Protein AF-A0A5C9BNY2-F1 (afdb_monomer_lite)

Sequence (68 aa):
MKLQVKLLGTKEAAKRLGLTERRVRVFCEEGRLGTLVSGQWLITEAELRVFRLNPPGRPKGRRRKKRV

pLDDT: mean 84.42, std 13.94, range [41.88, 95.69]

Foldseek 3Di:
DDPPFDWDFLVRLCVVLVHDSVQSVLCVVVVNAADQDPNTGTGTPVSSVVCNVPPDPDRDPPPPPPPD

Radius of gyration: 13.28 Å; chains: 1; bounding box: 28×33×38 Å

Secondary structure (DSSP, 8-state):
------EE-HHHHHHHHT--HHHHHHHHHTTSS-EEETTEEEEEHHHHHHHHHSPPPPP---------

Structure (mmCIF, N/CA/C/O backbone):
data_AF-A0A5C9BNY2-F1
#
_entry.id   AF-A0A5C9BNY2-F1
#
loop_
_atom_site.group_PDB
_atom_site.id
_atom_site.type_symbol
_atom_site.label_atom_id
_atom_site.label_alt_id
_atom_site.label_comp_id
_atom_site.label_asym_id
_atom_site.label_entity_id
_atom_site.label_seq_id
_atom_site.pdbx_PDB_ins_code
_atom_site.Cartn_x
_atom_site.Cartn_y
_atom_site.Cartn_z
_atom_site.occupancy
_atom_site.B_iso_or_equiv
_atom_site.auth_seq_id
_atom_site.auth_comp_id
_atom_site.auth_asym_id
_atom_site.auth_atom_id
_atom_site.pdbx_PDB_model_num
ATOM 1 N N . MET A 1 1 ? -16.153 -11.983 17.441 1.00 41.88 1 MET A N 1
ATOM 2 C CA . MET A 1 1 ? -14.791 -11.832 16.879 1.00 41.88 1 MET A CA 1
ATOM 3 C C . MET A 1 1 ? -14.547 -10.356 16.586 1.00 41.88 1 MET A C 1
ATOM 5 O O . MET A 1 1 ? -15.318 -9.780 15.831 1.00 41.88 1 MET A O 1
ATOM 9 N N . LYS A 1 2 ? -13.552 -9.712 17.216 1.00 46.09 2 LYS A N 1
ATOM 10 C CA . LYS A 1 2 ? -13.193 -8.316 16.904 1.00 46.09 2 LYS A CA 1
ATOM 11 C C . LYS A 1 2 ? -12.465 -8.293 15.558 1.00 46.09 2 LYS A C 1
ATOM 13 O O . LYS A 1 2 ? -11.331 -8.752 15.478 1.00 46.09 2 LYS A O 1
ATOM 18 N N . LEU A 1 3 ? -13.105 -7.762 14.520 1.00 50.78 3 LEU A N 1
ATOM 19 C CA . LEU A 1 3 ? -12.419 -7.349 13.296 1.00 50.78 3 LEU A CA 1
ATOM 20 C C . LEU A 1 3 ? -11.592 -6.108 13.643 1.00 50.78 3 LEU A C 1
ATOM 22 O O . LEU A 1 3 ? -12.074 -4.983 13.563 1.00 50.78 3 LEU A O 1
ATOM 26 N N . GLN A 1 4 ? -10.362 -6.307 14.116 1.00 57.88 4 GLN A N 1
ATOM 27 C CA . GLN A 1 4 ? -9.409 -5.208 14.196 1.00 57.88 4 GLN A CA 1
ATOM 28 C C . GLN A 1 4 ? -9.080 -4.796 12.764 1.00 57.88 4 GLN A C 1
ATOM 30 O O . GLN A 1 4 ? -8.365 -5.498 12.050 1.00 57.88 4 GLN A O 1
ATOM 35 N N . VAL A 1 5 ? -9.644 -3.672 12.330 1.00 69.06 5 VAL A N 1
ATOM 36 C CA . VAL A 1 5 ? -9.321 -3.070 11.039 1.00 69.06 5 VAL A CA 1
ATOM 37 C C . VAL A 1 5 ? -7.926 -2.472 11.172 1.00 69.06 5 VAL A C 1
ATOM 39 O O . VAL A 1 5 ? -7.753 -1.318 11.558 1.00 69.06 5 VAL A O 1
ATOM 42 N N . LYS A 1 6 ? -6.903 -3.298 10.940 1.00 84.38 6 LYS A N 1
ATOM 43 C CA . LYS A 1 6 ? -5.524 -2.831 10.941 1.00 84.38 6 LYS A CA 1
ATOM 44 C C . LYS A 1 6 ? -5.281 -2.055 9.652 1.00 84.38 6 LYS A C 1
ATOM 46 O O . LYS A 1 6 ? -5.309 -2.626 8.560 1.00 84.38 6 LYS A O 1
ATOM 51 N N . LEU A 1 7 ? -5.078 -0.752 9.808 1.00 90.38 7 LEU A N 1
ATOM 52 C CA . LEU A 1 7 ? -4.691 0.154 8.736 1.00 90.38 7 LEU A CA 1
ATOM 53 C C . LEU A 1 7 ? -3.172 0.154 8.619 1.00 90.38 7 LEU A C 1
ATOM 55 O O . LEU A 1 7 ? -2.464 0.330 9.609 1.00 90.38 7 LEU A O 1
ATOM 59 N N . LEU A 1 8 ? -2.688 -0.078 7.408 1.00 92.69 8 LEU A N 1
ATOM 60 C CA . LEU A 1 8 ? -1.275 -0.198 7.088 1.00 92.69 8 LEU A CA 1
ATOM 61 C C . LEU A 1 8 ? -0.898 0.911 6.112 1.00 92.69 8 LEU A C 1
ATOM 63 O O . LEU A 1 8 ? -1.643 1.216 5.179 1.00 92.69 8 LEU A O 1
ATOM 67 N N . GLY A 1 9 ? 0.287 1.482 6.306 1.00 93.94 9 GLY A N 1
ATOM 68 C CA . GLY A 1 9 ? 0.884 2.395 5.334 1.00 93.94 9 GLY A CA 1
ATOM 69 C C . GLY A 1 9 ? 1.540 1.654 4.164 1.00 93.94 9 GLY A C 1
ATOM 70 O O . GLY A 1 9 ? 1.759 0.438 4.202 1.00 93.94 9 GLY A O 1
ATOM 71 N N . THR A 1 10 ? 1.962 2.399 3.140 1.00 95.00 10 THR A N 1
ATOM 72 C CA . THR A 1 10 ? 2.653 1.858 1.950 1.00 95.00 10 THR A CA 1
ATOM 73 C C . THR A 1 10 ? 3.889 1.034 2.295 1.00 95.00 10 THR A C 1
ATOM 75 O O . THR A 1 10 ? 4.112 -0.024 1.707 1.00 95.00 10 THR A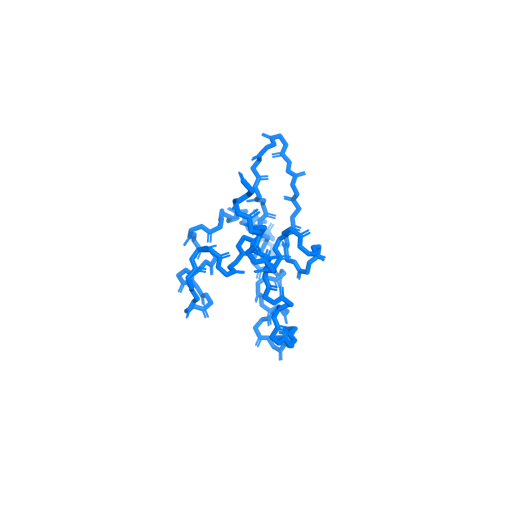 O 1
ATOM 78 N N . LYS A 1 11 ? 4.684 1.489 3.269 1.00 95.69 11 LYS A N 1
ATOM 79 C CA . LYS A 1 11 ? 5.914 0.817 3.711 1.00 95.69 11 LYS A CA 1
ATOM 80 C C . LYS A 1 11 ? 5.644 -0.546 4.350 1.00 95.69 11 LYS A C 1
ATOM 82 O O . LYS A 1 11 ? 6.385 -1.500 4.121 1.00 95.69 11 LYS A O 1
ATOM 87 N N . GLU A 1 12 ? 4.590 -0.654 5.151 1.00 94.69 12 GLU A N 1
ATOM 88 C CA . GLU A 1 12 ? 4.223 -1.910 5.808 1.00 94.69 12 GLU A CA 1
ATOM 89 C C . GLU A 1 12 ? 3.582 -2.884 4.823 1.00 94.69 12 GLU A C 1
ATOM 91 O O . GLU A 1 12 ? 3.955 -4.059 4.783 1.00 94.69 12 GLU A O 1
ATOM 96 N N . ALA A 1 13 ? 2.686 -2.384 3.968 1.00 94.50 13 ALA A N 1
ATOM 97 C CA . ALA A 1 13 ? 2.101 -3.158 2.881 1.00 94.50 13 ALA A CA 1
ATOM 98 C C . ALA A 1 13 ? 3.182 -3.724 1.944 1.00 94.50 13 ALA A C 1
ATOM 100 O O . ALA A 1 13 ? 3.129 -4.895 1.576 1.00 94.50 13 ALA A O 1
ATOM 101 N N . ALA A 1 14 ? 4.212 -2.934 1.630 1.00 95.38 14 ALA A N 1
ATOM 102 C CA . ALA A 1 14 ? 5.348 -3.358 0.815 1.00 95.38 14 ALA A CA 1
ATOM 103 C C . ALA A 1 14 ? 6.091 -4.555 1.419 1.00 95.38 14 ALA A C 1
ATOM 105 O O . ALA A 1 14 ? 6.306 -5.552 0.727 1.00 95.38 14 ALA A O 1
ATOM 106 N N . LYS A 1 15 ? 6.403 -4.504 2.721 1.00 95.62 15 LYS A N 1
ATOM 107 C CA . LYS A 1 15 ? 7.033 -5.628 3.432 1.00 95.62 15 LYS A CA 1
ATOM 108 C C . LYS A 1 15 ? 6.169 -6.887 3.383 1.00 95.62 15 LYS A C 1
ATOM 110 O O . LYS A 1 15 ? 6.686 -7.969 3.135 1.00 95.62 15 LYS A O 1
ATOM 115 N N . ARG A 1 16 ? 4.856 -6.747 3.585 1.00 93.56 16 ARG A N 1
ATOM 116 C CA . ARG A 1 16 ? 3.917 -7.881 3.596 1.00 93.56 16 ARG A CA 1
ATOM 117 C C . ARG A 1 16 ? 3.690 -8.497 2.215 1.00 93.56 16 ARG A C 1
ATOM 119 O O . ARG A 1 16 ? 3.469 -9.701 2.123 1.00 93.56 16 ARG A O 1
ATOM 126 N N . LEU A 1 17 ? 3.747 -7.688 1.159 1.00 90.75 17 LEU A N 1
ATOM 127 C CA . LEU A 1 17 ? 3.612 -8.142 -0.229 1.00 90.75 17 LEU A CA 1
ATOM 128 C C . LEU A 1 17 ? 4.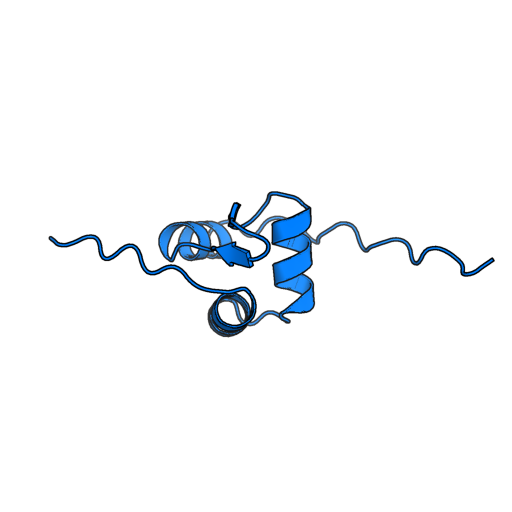933 -8.606 -0.852 1.00 90.75 17 LEU A C 1
ATOM 130 O O . LEU A 1 17 ? 4.911 -9.154 -1.950 1.00 90.75 17 LEU A O 1
ATOM 134 N N . GLY A 1 18 ? 6.076 -8.358 -0.205 1.00 93.25 18 GLY A N 1
ATOM 135 C CA . GLY A 1 18 ? 7.389 -8.591 -0.811 1.00 93.25 18 GLY A CA 1
ATOM 136 C C . GLY A 1 18 ? 7.655 -7.678 -2.016 1.00 93.25 18 GLY A C 1
ATOM 137 O O . GLY A 1 18 ? 8.318 -8.075 -2.971 1.00 93.25 18 GLY A O 1
ATOM 138 N N . LEU A 1 19 ? 7.104 -6.460 -2.006 1.00 91.75 19 LEU A N 1
ATOM 139 C CA . LEU A 1 19 ? 7.250 -5.474 -3.078 1.00 91.75 19 LEU A CA 1
ATOM 140 C C . LEU A 1 19 ? 8.052 -4.263 -2.600 1.00 91.75 19 LEU A C 1
ATOM 142 O O . LEU A 1 19 ? 8.204 -4.021 -1.407 1.00 91.75 19 LEU A O 1
ATOM 146 N N . THR A 1 20 ? 8.531 -3.448 -3.539 1.00 93.75 20 THR A N 1
ATOM 147 C CA . THR A 1 20 ? 9.087 -2.135 -3.194 1.00 93.75 20 THR A CA 1
ATOM 148 C C . THR A 1 20 ? 7.967 -1.160 -2.846 1.00 93.75 20 THR A C 1
ATOM 150 O O . THR A 1 20 ? 6.901 -1.175 -3.465 1.00 93.75 20 THR A O 1
ATOM 153 N N . GLU A 1 21 ? 8.225 -0.249 -1.907 1.00 94.50 21 GLU A N 1
ATOM 154 C CA . GLU A 1 21 ? 7.259 0.787 -1.514 1.00 94.50 21 GLU A CA 1
ATOM 155 C C . GLU A 1 21 ? 6.791 1.625 -2.709 1.00 94.50 21 GLU A C 1
ATOM 157 O O . GLU A 1 21 ? 5.606 1.914 -2.857 1.00 94.50 21 GLU A O 1
ATOM 162 N N . ARG A 1 22 ? 7.707 1.931 -3.634 1.00 92.12 22 ARG A N 1
ATOM 163 C CA . ARG A 1 22 ? 7.380 2.607 -4.892 1.00 92.12 22 ARG A CA 1
ATOM 164 C C . ARG A 1 22 ? 6.323 1.851 -5.697 1.00 92.12 22 ARG A C 1
ATOM 166 O O . ARG A 1 22 ? 5.446 2.481 -6.274 1.00 92.12 22 ARG A O 1
ATOM 173 N N . ARG A 1 23 ? 6.419 0.521 -5.779 1.00 90.88 23 ARG A N 1
ATOM 174 C CA . ARG A 1 23 ? 5.476 -0.297 -6.549 1.00 90.88 23 ARG A CA 1
ATOM 175 C C . ARG A 1 23 ? 4.108 -0.340 -5.877 1.00 90.88 23 ARG A C 1
ATOM 177 O O . ARG A 1 23 ? 3.112 -0.202 -6.574 1.00 90.88 23 ARG A O 1
ATOM 184 N N . VAL A 1 24 ? 4.071 -0.437 -4.548 1.00 93.38 24 VAL A N 1
ATOM 185 C CA . VAL A 1 24 ? 2.831 -0.303 -3.765 1.00 93.38 24 VAL A CA 1
ATOM 186 C C . VAL A 1 24 ? 2.185 1.055 -4.013 1.00 93.38 24 VAL A C 1
ATOM 188 O O . VAL A 1 24 ? 1.017 1.110 -4.369 1.00 93.38 24 VAL A O 1
ATOM 191 N N . ARG A 1 25 ? 2.961 2.141 -3.944 1.00 93.12 25 ARG A N 1
ATOM 192 C CA . ARG A 1 25 ? 2.460 3.493 -4.205 1.00 93.12 25 ARG A CA 1
ATOM 193 C C . ARG A 1 25 ? 1.873 3.645 -5.608 1.00 93.12 25 ARG A C 1
ATOM 195 O O . ARG A 1 25 ? 0.856 4.303 -5.751 1.00 93.12 25 ARG A O 1
ATOM 202 N N . VAL A 1 26 ? 2.468 3.020 -6.627 1.00 91.88 26 VAL A N 1
ATOM 203 C CA . VAL A 1 26 ? 1.889 3.010 -7.983 1.00 91.88 26 VAL A CA 1
ATOM 204 C C . VAL A 1 26 ? 0.542 2.286 -8.005 1.00 91.88 26 VAL A C 1
ATOM 206 O O . VAL A 1 26 ? -0.386 2.785 -8.626 1.00 91.88 26 VAL A O 1
ATOM 209 N N . PHE A 1 27 ? 0.400 1.153 -7.313 1.00 92.06 27 PHE A N 1
ATOM 210 C CA . PHE A 1 27 ? -0.900 0.482 -7.212 1.00 92.06 27 PHE A CA 1
ATOM 211 C C . PHE A 1 27 ? -1.943 1.333 -6.486 1.00 92.06 27 PHE A C 1
ATOM 213 O O . PHE A 1 27 ? -3.093 1.357 -6.914 1.00 92.06 27 PHE A O 1
ATOM 220 N N . CYS A 1 28 ? -1.541 2.068 -5.450 1.00 92.94 28 CYS A N 1
ATOM 221 C CA . CYS A 1 28 ? -2.415 3.028 -4.786 1.00 92.94 28 CYS A CA 1
ATOM 222 C C . CYS A 1 28 ? -2.834 4.170 -5.723 1.00 92.94 28 CYS A C 1
ATOM 224 O O . CYS A 1 28 ? -4.017 4.460 -5.856 1.00 92.94 28 CYS A O 1
ATOM 226 N N . GLU A 1 29 ? -1.880 4.768 -6.440 1.00 91.81 29 GLU A N 1
ATOM 227 C CA . GLU A 1 29 ? -2.136 5.836 -7.416 1.00 91.81 29 GLU A CA 1
ATOM 228 C C . GLU A 1 29 ? -3.029 5.377 -8.584 1.00 91.81 29 GLU A C 1
ATOM 230 O O . GLU A 1 29 ? -3.824 6.163 -9.089 1.00 91.81 29 GLU A O 1
ATOM 235 N N . GLU A 1 30 ? -2.921 4.115 -9.008 1.00 90.25 30 GLU A N 1
ATOM 236 C CA . GLU A 1 30 ? -3.787 3.503 -10.028 1.00 90.25 30 GLU A CA 1
ATOM 2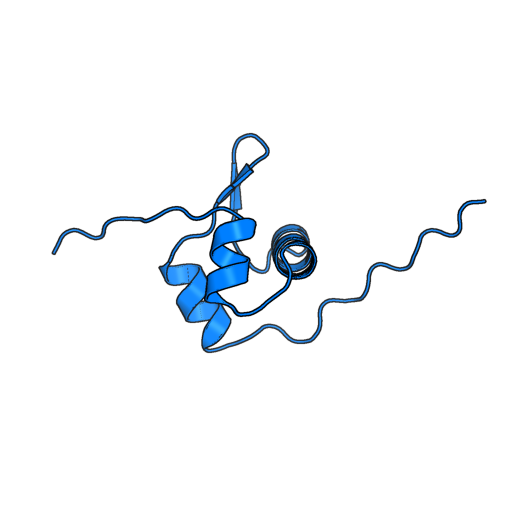37 C C . GLU A 1 30 ? -5.169 3.082 -9.477 1.00 90.25 30 GLU A C 1
ATOM 239 O O . GLU A 1 30 ? -5.970 2.529 -10.229 1.00 90.25 30 GLU A O 1
ATOM 244 N N . GLY A 1 31 ? -5.452 3.299 -8.184 1.00 90.06 31 GLY A N 1
ATOM 245 C CA . GLY A 1 31 ? -6.719 2.922 -7.543 1.00 90.06 31 GLY A CA 1
ATOM 246 C C . GLY A 1 31 ? -6.900 1.412 -7.351 1.00 90.06 31 GLY A C 1
ATOM 247 O O . GLY A 1 31 ? -8.018 0.929 -7.214 1.00 90.06 31 GLY A O 1
ATOM 248 N N . ARG A 1 32 ? -5.804 0.645 -7.378 1.00 90.94 32 ARG A N 1
ATOM 249 C CA . ARG A 1 32 ? -5.801 -0.827 -7.291 1.00 90.94 32 ARG A CA 1
ATOM 250 C C . ARG A 1 32 ? -5.558 -1.359 -5.881 1.00 90.94 32 ARG A C 1
ATOM 252 O O 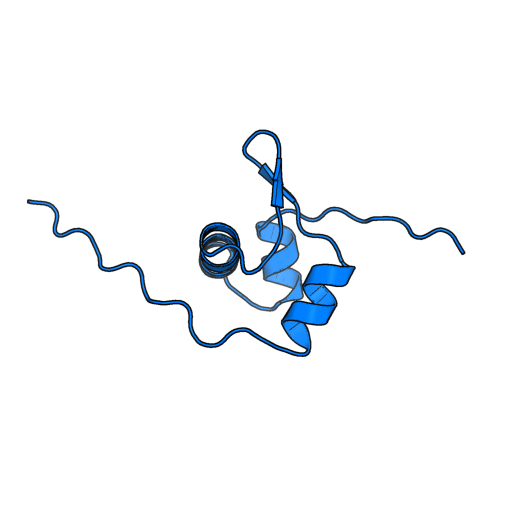. ARG A 1 32 ? -5.671 -2.564 -5.670 1.00 90.94 32 ARG A O 1
ATOM 259 N N . LEU A 1 33 ? -5.141 -0.505 -4.947 1.00 92.44 33 LEU A N 1
ATOM 260 C CA . LEU A 1 33 ? -4.829 -0.899 -3.576 1.00 92.44 33 LEU A CA 1
ATOM 261 C C . LEU A 1 33 ? -4.927 0.290 -2.615 1.00 92.44 33 LEU A C 1
ATOM 263 O O . LEU A 1 33 ? -4.182 1.255 -2.770 1.00 92.44 33 LEU A O 1
ATOM 267 N N . GLY A 1 34 ? -5.742 0.172 -1.569 1.00 93.50 34 GLY A N 1
ATOM 268 C CA . GLY A 1 34 ? -5.848 1.178 -0.516 1.00 93.50 34 GLY A CA 1
ATOM 269 C C . GLY A 1 34 ? -6.562 2.459 -0.939 1.00 93.50 34 GLY A C 1
ATOM 270 O O . GLY A 1 34 ? -6.889 2.679 -2.104 1.00 93.50 34 GLY A O 1
ATOM 271 N N . THR A 1 35 ? -6.782 3.329 0.043 1.00 94.62 35 THR A N 1
ATOM 272 C CA . THR A 1 35 ? -7.502 4.599 -0.109 1.00 94.62 35 THR A CA 1
ATOM 273 C C . THR A 1 35 ? -6.644 5.760 0.384 1.00 94.62 35 THR A C 1
ATOM 275 O O . THR A 1 35 ? -5.936 5.638 1.386 1.00 94.62 35 THR A O 1
ATOM 278 N N . LEU A 1 36 ? -6.687 6.894 -0.319 1.00 95.12 36 LEU A N 1
ATOM 279 C CA . LEU A 1 36 ? -6.016 8.118 0.112 1.00 95.12 36 LEU A CA 1
ATOM 280 C C . LEU A 1 36 ? -6.889 8.842 1.141 1.00 95.12 36 LEU A C 1
ATOM 282 O O . LEU A 1 36 ? -7.981 9.298 0.815 1.00 95.12 36 LEU A O 1
ATOM 286 N N . VAL A 1 37 ? -6.390 8.983 2.366 1.00 93.00 37 VAL A N 1
ATOM 287 C CA . VAL A 1 37 ? -7.065 9.688 3.460 1.00 93.00 37 VAL A CA 1
ATOM 288 C C . VAL A 1 37 ? -6.093 10.699 4.051 1.00 93.00 37 VAL A C 1
ATOM 290 O O . VAL A 1 37 ? -5.002 10.336 4.486 1.00 93.00 37 VAL A O 1
ATOM 293 N N . SER A 1 38 ? -6.458 11.982 4.029 1.00 90.75 38 SER A N 1
ATOM 294 C CA . SER A 1 38 ? -5.638 13.079 4.574 1.00 90.75 38 SER A CA 1
ATOM 295 C C . SER A 1 38 ? -4.174 13.066 4.098 1.00 90.75 38 SER A C 1
ATOM 297 O O . SER A 1 38 ? -3.247 13.294 4.870 1.00 90.75 38 SER A O 1
ATOM 299 N N . GLY A 1 39 ? -3.949 12.754 2.816 1.00 91.25 39 GLY A N 1
ATOM 300 C CA . GLY A 1 39 ? -2.610 12.701 2.214 1.00 91.25 39 GLY A CA 1
ATOM 301 C C . GLY A 1 39 ? -1.808 11.427 2.511 1.00 91.25 39 GLY A C 1
ATOM 302 O O . GLY A 1 39 ? -0.678 11.300 2.038 1.00 91.25 39 GLY A O 1
ATOM 303 N N . GLN A 1 40 ? -2.378 10.469 3.242 1.00 92.50 40 GLN A N 1
ATOM 304 C CA . GLN A 1 40 ? -1.762 9.180 3.543 1.00 92.50 40 GLN A CA 1
ATOM 305 C C . GLN A 1 40 ? -2.534 8.040 2.884 1.00 92.50 40 GLN A C 1
ATOM 307 O O . GLN A 1 40 ? -3.762 8.026 2.849 1.00 92.50 40 GLN A O 1
ATOM 312 N N . TRP A 1 41 ? -1.805 7.066 2.349 1.00 95.25 41 TRP A N 1
ATOM 313 C CA . TRP A 1 41 ? -2.407 5.851 1.811 1.00 95.25 41 TRP A CA 1
ATOM 314 C C . TRP A 1 41 ? -2.662 4.868 2.942 1.00 95.25 41 TRP A C 1
ATOM 316 O O . TRP A 1 41 ? -1.717 4.413 3.592 1.00 95.25 41 TRP A O 1
ATOM 326 N N . LEU A 1 42 ? -3.932 4.541 3.145 1.00 94.88 42 LEU A N 1
ATOM 327 C CA . LEU A 1 42 ? -4.381 3.560 4.116 1.00 94.88 42 LEU A CA 1
ATOM 328 C C . LEU A 1 42 ? -4.776 2.284 3.383 1.00 94.88 42 LEU A C 1
ATOM 330 O O . LEU A 1 42 ? -5.600 2.309 2.471 1.00 94.88 42 LEU A O 1
ATOM 334 N N . ILE A 1 43 ? -4.163 1.175 3.778 1.00 94.81 43 ILE A N 1
ATOM 335 C CA . ILE A 1 43 ? -4.382 -0.139 3.184 1.00 94.81 43 ILE A CA 1
ATOM 336 C C . ILE A 1 43 ? -4.848 -1.070 4.295 1.00 94.81 43 ILE A C 1
ATOM 338 O O . ILE A 1 43 ? -4.157 -1.243 5.300 1.00 94.81 43 ILE A O 1
ATOM 342 N N . THR A 1 44 ? -6.014 -1.681 4.132 1.00 93.50 44 THR A N 1
ATOM 343 C CA . THR A 1 44 ? -6.504 -2.669 5.093 1.00 93.50 44 THR A CA 1
ATOM 344 C C . THR A 1 44 ? -5.827 -4.022 4.884 1.00 93.50 44 THR A C 1
ATOM 346 O O . THR A 1 44 ? -5.396 -4.391 3.788 1.00 93.50 44 THR A O 1
ATOM 349 N N . GLU A 1 45 ? -5.762 -4.819 5.946 1.00 91.38 45 GLU A N 1
ATOM 350 C CA . GLU A 1 45 ? -5.259 -6.193 5.861 1.00 91.38 45 GLU A CA 1
ATOM 351 C C . GLU A 1 45 ? -6.107 -7.084 4.932 1.00 91.38 45 GLU A C 1
ATOM 353 O O . GLU A 1 45 ? -5.568 -7.959 4.249 1.00 91.38 45 GLU A O 1
ATOM 358 N N . ALA A 1 46 ? -7.415 -6.821 4.844 1.00 89.56 46 ALA A N 1
ATOM 359 C CA . ALA A 1 46 ? -8.319 -7.511 3.928 1.00 89.56 46 ALA A CA 1
ATOM 360 C C . ALA A 1 46 ? -7.985 -7.207 2.458 1.00 89.56 46 ALA A C 1
ATOM 362 O O . ALA A 1 46 ? -7.809 -8.141 1.674 1.00 89.56 46 ALA A O 1
ATOM 363 N N . GLU A 1 47 ? -7.816 -5.929 2.097 1.00 91.00 47 GLU A N 1
ATOM 364 C CA . GLU A 1 47 ? -7.395 -5.529 0.745 1.00 91.00 47 GLU A CA 1
ATOM 365 C C . GLU A 1 47 ? -6.054 -6.158 0.367 1.00 91.00 47 GLU A C 1
ATOM 367 O O . GLU A 1 47 ? -5.905 -6.690 -0.730 1.00 91.00 47 GLU A O 1
ATOM 372 N N . LEU A 1 48 ? -5.090 -6.167 1.292 1.00 91.62 48 LEU A N 1
ATOM 373 C CA . LEU A 1 48 ? -3.792 -6.812 1.093 1.00 91.62 48 LEU A CA 1
ATOM 374 C C . LEU A 1 48 ? -3.911 -8.304 0.783 1.00 91.62 48 LEU A C 1
ATOM 376 O O . LEU A 1 48 ? -3.202 -8.819 -0.085 1.00 91.62 48 LEU A O 1
ATOM 380 N N . ARG A 1 49 ? -4.799 -9.007 1.491 1.00 90.12 49 ARG A N 1
ATOM 381 C CA . ARG A 1 49 ? -5.039 -10.435 1.270 1.00 90.12 49 ARG A CA 1
ATOM 382 C C . ARG A 1 49 ? -5.667 -10.681 -0.099 1.00 90.12 49 ARG A C 1
ATOM 384 O O . ARG A 1 49 ? -5.201 -11.565 -0.813 1.00 90.12 49 ARG A O 1
ATOM 391 N N . VAL A 1 50 ? -6.664 -9.882 -0.482 1.00 90.12 50 VAL A N 1
ATOM 392 C CA . VAL A 1 50 ? -7.300 -9.958 -1.809 1.00 90.12 50 VAL A CA 1
ATOM 393 C C . VAL A 1 50 ? -6.282 -9.672 -2.913 1.00 90.12 50 VAL A C 1
ATOM 395 O O . VAL A 1 50 ? -6.172 -10.447 -3.860 1.00 90.12 50 VAL A O 1
ATOM 398 N N . PHE A 1 51 ? -5.473 -8.627 -2.747 1.00 90.94 51 PHE A N 1
ATOM 399 C CA . PHE A 1 51 ? -4.415 -8.254 -3.682 1.00 90.94 51 PHE A CA 1
ATOM 400 C C . PHE A 1 51 ? -3.388 -9.375 -3.874 1.00 90.94 51 PHE A C 1
ATOM 402 O O . PHE A 1 51 ? -2.915 -9.608 -4.981 1.00 90.94 51 PHE A O 1
ATOM 409 N N . ARG A 1 52 ? -3.030 -10.090 -2.801 1.00 88.12 52 ARG A N 1
ATOM 410 C CA . ARG A 1 52 ? -2.086 -11.213 -2.879 1.00 88.12 52 ARG A CA 1
ATOM 411 C C . ARG A 1 52 ? -2.671 -12.420 -3.612 1.00 88.12 52 ARG A C 1
ATOM 413 O O . ARG A 1 52 ? -1.924 -13.112 -4.297 1.00 88.12 52 ARG A O 1
ATOM 420 N N . LEU A 1 53 ? -3.965 -12.684 -3.441 1.00 87.94 53 LEU A N 1
ATOM 421 C CA . LEU A 1 53 ? -4.653 -13.798 -4.098 1.00 87.94 53 LEU A CA 1
ATOM 422 C C . LEU A 1 53 ? -4.861 -13.529 -5.590 1.00 87.94 53 LEU A C 1
ATOM 424 O O . LEU A 1 53 ? -4.638 -14.417 -6.402 1.00 87.94 53 LEU A O 1
ATOM 428 N N . ASN A 1 54 ? -5.224 -12.294 -5.939 1.00 85.00 54 ASN A N 1
ATOM 429 C CA . ASN A 1 54 ? -5.459 -11.857 -7.310 1.00 85.00 54 ASN A CA 1
ATOM 430 C C . ASN A 1 54 ? -4.608 -10.618 -7.614 1.00 85.00 54 ASN A C 1
ATOM 432 O O . ASN A 1 54 ? -5.127 -9.496 -7.606 1.00 85.00 54 ASN A O 1
ATOM 436 N N . PRO A 1 55 ? -3.296 -10.789 -7.861 1.00 80.75 55 PRO A N 1
ATOM 437 C CA . PRO A 1 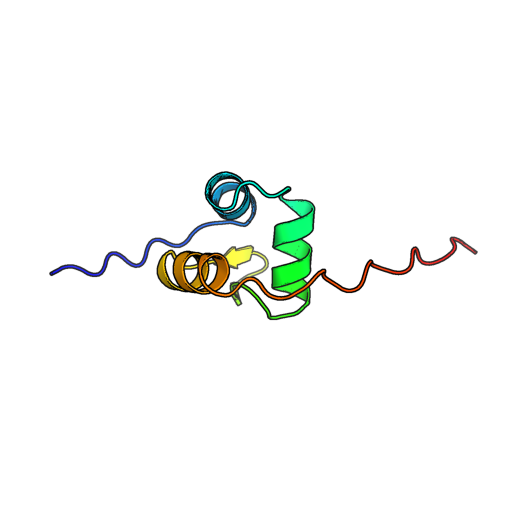55 ? -2.427 -9.660 -8.128 1.00 80.75 55 PRO A CA 1
ATOM 438 C C . PRO A 1 55 ? -2.853 -8.984 -9.434 1.00 80.75 55 PRO A C 1
ATOM 440 O O . PRO A 1 55 ? -2.899 -9.641 -10.480 1.00 80.75 55 PRO A O 1
ATOM 443 N N . PRO A 1 56 ? -3.128 -7.668 -9.423 1.00 76.25 56 PRO A N 1
ATOM 444 C CA . PRO A 1 56 ? -3.311 -6.945 -10.664 1.00 76.25 56 PRO A CA 1
ATOM 445 C C . PRO A 1 56 ? -2.015 -7.059 -11.468 1.00 76.25 56 PRO A C 1
ATOM 447 O O . PRO A 1 56 ? -0.908 -6.988 -10.919 1.00 76.25 56 PRO A O 1
ATOM 450 N N . GLY A 1 57 ? -2.156 -7.269 -12.777 1.00 83.56 57 GLY A N 1
ATOM 451 C CA . GLY A 1 57 ? -1.024 -7.387 -13.691 1.00 83.56 57 GLY A CA 1
ATOM 452 C C . GLY A 1 57 ? -0.048 -6.208 -13.587 1.00 83.56 57 GLY A C 1
ATOM 453 O O . GLY A 1 57 ? -0.294 -5.205 -12.911 1.00 83.56 57 GLY A O 1
ATOM 454 N N . ARG A 1 58 ? 1.095 -6.315 -14.276 1.00 78.00 58 ARG A N 1
ATOM 455 C CA . ARG A 1 58 ? 2.179 -5.324 -14.184 1.00 78.00 58 ARG A CA 1
ATOM 456 C C . ARG A 1 58 ? 1.624 -3.892 -14.345 1.00 78.00 58 ARG A C 1
ATOM 458 O O . ARG A 1 58 ? 0.982 -3.617 -15.360 1.00 78.00 58 ARG A O 1
ATOM 465 N N . PRO A 1 59 ? 1.856 -2.988 -13.372 1.00 75.88 59 PRO A N 1
ATOM 466 C CA . PRO A 1 59 ? 1.382 -1.614 -13.478 1.00 75.88 59 PRO A CA 1
ATOM 467 C C . PRO A 1 59 ? 1.986 -0.963 -14.719 1.00 75.88 59 PRO A C 1
ATOM 469 O O . PRO A 1 59 ? 3.121 -1.287 -15.102 1.00 75.88 59 PRO A O 1
ATOM 472 N N . LYS A 1 60 ? 1.227 -0.070 -15.368 1.00 72.38 60 LYS A N 1
ATOM 473 C CA . LYS A 1 60 ? 1.711 0.603 -16.576 1.00 72.38 60 LYS A CA 1
ATOM 474 C C . LYS A 1 60 ? 2.879 1.468 -16.127 1.00 72.38 60 LYS A C 1
ATOM 476 O O . LYS A 1 60 ? 2.708 2.400 -15.347 1.00 72.38 60 LYS A O 1
ATOM 481 N N . GLY A 1 61 ? 4.097 1.108 -16.536 1.00 65.31 61 GLY A N 1
ATOM 482 C CA . GLY A 1 61 ? 5.287 1.837 -16.111 1.00 65.31 61 GLY A CA 1
ATOM 483 C C . GLY A 1 61 ? 5.076 3.328 -16.363 1.00 65.31 61 GLY A C 1
ATOM 484 O O . GLY A 1 61 ? 4.700 3.700 -17.474 1.00 65.31 61 GLY A O 1
ATOM 485 N N . ARG A 1 62 ? 5.279 4.181 -15.345 1.00 63.94 62 ARG A N 1
ATOM 486 C CA . ARG A 1 62 ? 5.240 5.636 -15.547 1.00 63.94 62 ARG A CA 1
ATOM 487 C C . ARG A 1 62 ? 6.187 5.946 -16.703 1.00 63.94 62 ARG A C 1
ATOM 489 O O . ARG A 1 62 ? 7.400 5.777 -16.552 1.00 63.94 62 ARG A O 1
ATOM 496 N N . ARG A 1 63 ? 5.648 6.402 -17.842 1.00 62.22 63 ARG A N 1
ATOM 497 C CA . ARG A 1 63 ? 6.450 7.053 -18.884 1.00 62.22 63 ARG A CA 1
ATOM 498 C C . ARG A 1 63 ? 7.242 8.128 -18.147 1.00 62.22 63 ARG A C 1
ATOM 500 O O . ARG A 1 63 ? 6.640 9.014 -17.541 1.00 62.22 63 ARG A O 1
ATOM 507 N N . ARG A 1 64 ? 8.575 8.014 -18.106 1.00 63.41 64 ARG A N 1
ATOM 508 C CA . ARG A 1 64 ? 9.415 9.116 -17.622 1.00 63.41 64 ARG A CA 1
ATOM 509 C C . ARG A 1 64 ? 8.979 10.326 -18.447 1.00 63.41 64 ARG A C 1
ATOM 511 O O . ARG A 1 64 ? 9.123 10.283 -19.667 1.00 63.41 64 ARG A O 1
ATOM 518 N N . LYS A 1 65 ? 8.393 11.359 -17.824 1.00 60.69 65 LYS A N 1
ATOM 519 C CA . LYS A 1 65 ? 8.273 12.659 -18.494 1.00 60.69 65 LYS A CA 1
ATOM 520 C C . LYS A 1 65 ? 9.703 12.994 -18.914 1.00 60.69 65 LYS A C 1
ATOM 522 O O . LYS A 1 65 ? 10.569 13.067 -18.039 1.00 60.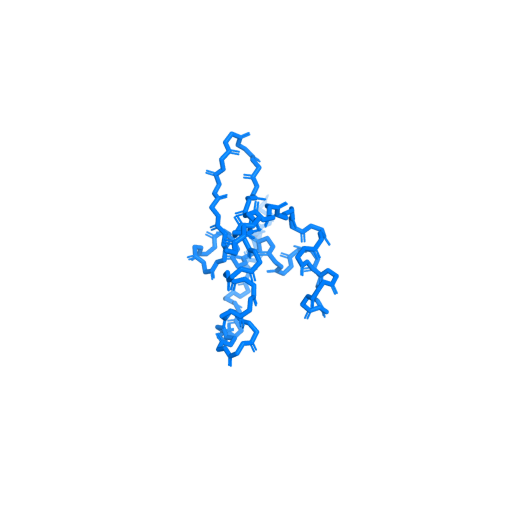69 65 LYS A O 1
ATOM 527 N N . LYS A 1 66 ? 9.974 13.065 -20.225 1.00 56.84 66 LYS A N 1
ATOM 528 C CA . LYS A 1 66 ? 11.231 13.639 -20.714 1.00 56.84 66 LYS A CA 1
ATOM 529 C C . LYS A 1 66 ? 11.319 14.996 -20.021 1.00 56.84 66 LYS A C 1
ATOM 531 O O . LYS A 1 66 ? 10.378 15.778 -20.128 1.00 56.84 66 LYS A O 1
ATOM 536 N N . ARG A 1 67 ? 12.361 15.205 -19.214 1.00 60.03 67 ARG A N 1
ATOM 537 C CA . ARG A 1 67 ? 12.729 16.562 -18.819 1.00 60.03 67 ARG A CA 1
ATOM 538 C C . ARG A 1 67 ? 13.043 17.254 -20.145 1.00 60.03 67 ARG A C 1
ATOM 540 O O . ARG A 1 67 ? 13.944 16.790 -20.840 1.00 60.03 67 ARG A O 1
ATOM 547 N N . VAL A 1 68 ? 12.159 18.165 -20.544 1.00 59.22 68 VAL A N 1
ATOM 548 C CA . VAL A 1 68 ? 12.402 19.122 -21.627 1.00 59.22 68 VAL A CA 1
ATOM 549 C C . VAL A 1 68 ? 13.373 20.151 -21.081 1.00 59.22 68 VAL A C 1
ATOM 551 O O . VAL A 1 68 ? 13.202 20.493 -19.886 1.00 59.22 68 VAL A O 1
#